Protein AF-A0A0P9V9D4-F1 (afdb_monomer_lite)

Foldseek 3Di:
DKDKDKDWDADCDDDRHRWIKIKIWTFPCQVVVVVVVVVDPDDDPDPDTHGDMDMDTDD

pLDDT: mean 79.36, std 15.22, range [48.81, 97.19]

Structure (mmCIF, N/CA/C/O backbone):
data_AF-A0A0P9V9D4-F1
#
_entry.id   AF-A0A0P9V9D4-F1
#
loop_
_atom_site.group_PDB
_atom_site.id
_atom_site.type_symbol
_atom_site.label_atom_id
_atom_site.label_alt_id
_atom_site.label_comp_id
_atom_site.label_asym_id
_atom_site.label_entity_id
_atom_site.label_seq_id
_atom_site.pdbx_PDB_ins_code
_atom_site.Cartn_x
_atom_site.Cartn_y
_atom_site.Cartn_z
_atom_site.occupancy
_atom_site.B_iso_or_equiv
_atom_site.auth_seq_id
_atom_site.auth_comp_id
_atom_site.auth_asym_id
_atom_site.auth_atom_id
_atom_site.pdbx_PDB_model_num
ATOM 1 N N . MET A 1 1 ? 5.820 9.276 -18.052 1.00 57.88 1 MET A N 1
ATOM 2 C CA . MET A 1 1 ? 4.552 9.100 -17.310 1.00 57.88 1 MET A CA 1
ATOM 3 C C . MET A 1 1 ? 4.873 8.469 -15.965 1.00 57.88 1 MET A C 1
ATOM 5 O O . MET A 1 1 ? 5.703 7.569 -15.941 1.00 57.88 1 MET A O 1
ATOM 9 N N . ASN A 1 2 ? 4.269 8.937 -14.871 1.00 66.94 2 ASN A N 1
ATOM 10 C CA . ASN A 1 2 ? 4.418 8.296 -13.561 1.00 66.94 2 ASN A CA 1
ATOM 11 C C . ASN A 1 2 ? 3.222 7.369 -13.344 1.00 66.94 2 ASN A C 1
ATOM 13 O O . ASN A 1 2 ? 2.086 7.795 -13.546 1.00 66.94 2 ASN A O 1
ATOM 17 N N . THR A 1 3 ? 3.479 6.122 -12.956 1.00 75.69 3 THR A N 1
ATOM 18 C CA . THR A 1 3 ? 2.424 5.149 -12.646 1.00 75.69 3 THR A CA 1
ATOM 19 C C . THR A 1 3 ? 2.336 4.970 -11.143 1.00 75.69 3 THR A C 1
ATOM 21 O O . THR A 1 3 ? 3.358 4.899 -10.463 1.00 75.69 3 THR A O 1
ATOM 24 N N . THR A 1 4 ? 1.116 4.888 -10.630 1.00 85.00 4 THR A N 1
ATOM 25 C CA . THR A 1 4 ? 0.854 4.748 -9.199 1.00 85.00 4 THR A CA 1
ATOM 26 C C . THR A 1 4 ? 0.111 3.444 -8.951 1.00 85.00 4 THR A C 1
ATOM 28 O O . THR A 1 4 ? -0.924 3.202 -9.567 1.00 85.00 4 THR A O 1
ATOM 31 N N . ILE A 1 5 ? 0.616 2.623 -8.031 1.00 85.88 5 ILE A N 1
ATOM 32 C CA . ILE A 1 5 ? -0.093 1.454 -7.502 1.00 85.88 5 ILE A CA 1
ATOM 33 C C . ILE A 1 5 ? -0.683 1.840 -6.149 1.00 85.88 5 ILE A C 1
ATOM 35 O O . ILE A 1 5 ? 0.028 2.360 -5.288 1.00 85.88 5 ILE A O 1
ATOM 39 N N . VAL A 1 6 ? -1.975 1.576 -5.956 1.00 91.06 6 VAL A N 1
ATOM 40 C CA . VAL A 1 6 ? -2.676 1.833 -4.694 1.00 91.06 6 VAL A CA 1
ATOM 41 C C . VAL A 1 6 ? -3.229 0.519 -4.155 1.00 91.06 6 VAL A C 1
ATOM 43 O O . VAL A 1 6 ? -4.070 -0.112 -4.790 1.00 91.06 6 VAL A O 1
ATOM 46 N N . GLY A 1 7 ? -2.750 0.107 -2.984 1.00 90.81 7 GLY A N 1
ATOM 47 C CA . GLY A 1 7 ? -3.302 -0.996 -2.207 1.00 90.81 7 GLY A CA 1
ATOM 48 C C . GLY A 1 7 ? -4.195 -0.459 -1.095 1.00 90.81 7 GLY A C 1
ATOM 49 O O . GLY A 1 7 ? -3.752 0.360 -0.294 1.00 90.81 7 GLY A O 1
ATOM 50 N N . VAL A 1 8 ? -5.440 -0.924 -1.027 1.00 95.25 8 VAL A N 1
ATOM 51 C CA . VAL A 1 8 ? -6.388 -0.574 0.041 1.00 95.25 8 VAL A CA 1
ATOM 52 C C . VAL A 1 8 ? -6.721 -1.837 0.821 1.00 95.25 8 VAL A C 1
ATOM 54 O O . VAL A 1 8 ? -7.010 -2.875 0.229 1.00 95.25 8 VAL A O 1
ATOM 57 N N . GLY A 1 9 ? -6.678 -1.760 2.146 1.00 95.25 9 GLY A N 1
ATOM 58 C CA . GLY A 1 9 ? -6.977 -2.894 3.009 1.00 95.25 9 GLY A CA 1
ATOM 59 C C . GLY A 1 9 ? -7.089 -2.497 4.473 1.00 95.25 9 GLY A C 1
ATOM 60 O O . GLY A 1 9 ? -7.274 -1.328 4.800 1.00 95.25 9 GLY A O 1
ATOM 61 N N . ALA A 1 10 ? -6.958 -3.485 5.352 1.00 96.44 10 ALA A N 1
ATOM 62 C CA . ALA A 1 10 ? -6.964 -3.288 6.795 1.00 96.44 10 ALA A CA 1
ATOM 63 C C . ALA A 1 10 ? -5.673 -3.822 7.419 1.00 96.44 10 ALA A C 1
ATOM 65 O O . ALA A 1 10 ? -5.098 -4.810 6.955 1.00 96.44 10 ALA A O 1
ATOM 66 N N . ILE A 1 11 ? -5.226 -3.183 8.498 1.00 94.81 11 ILE A N 1
ATOM 67 C CA . ILE A 1 11 ? -4.088 -3.659 9.284 1.00 94.81 11 ILE A CA 1
ATOM 68 C C . ILE A 1 11 ? -4.507 -4.920 10.047 1.00 94.81 11 ILE A C 1
ATOM 70 O O . ILE A 1 11 ? -5.412 -4.884 10.879 1.00 94.81 11 ILE A O 1
ATOM 74 N N . VAL A 1 12 ? -3.846 -6.046 9.786 1.00 96.50 12 VAL A N 1
ATOM 75 C CA . VAL A 1 12 ? -4.218 -7.344 10.384 1.00 96.50 12 VAL A 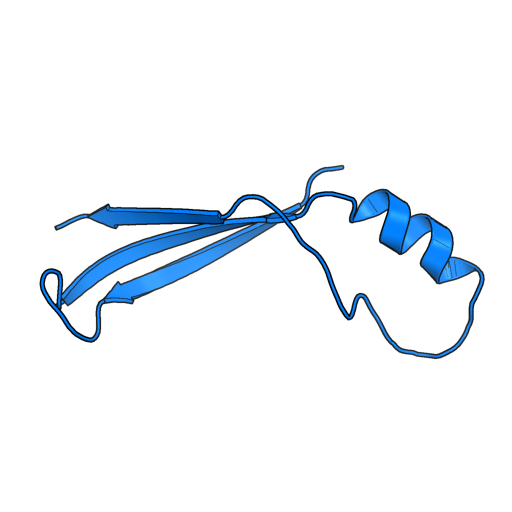CA 1
ATOM 76 C C . VAL A 1 12 ? -3.568 -7.605 11.744 1.00 96.50 12 VAL A C 1
ATOM 78 O O . VAL A 1 12 ? -4.066 -8.433 12.511 1.00 96.50 12 VAL A O 1
ATOM 81 N N . ASP A 1 13 ? -2.490 -6.888 12.070 1.00 95.44 13 ASP A N 1
ATOM 82 C CA . ASP A 1 13 ? -1.750 -7.073 13.318 1.00 95.44 13 ASP A CA 1
ATOM 83 C C . ASP A 1 13 ? -1.033 -5.797 13.804 1.00 95.44 13 ASP A C 1
ATOM 85 O O . ASP A 1 13 ? -0.791 -4.864 13.037 1.00 95.44 13 ASP A O 1
ATOM 89 N N . GLY A 1 14 ? -0.689 -5.753 15.094 1.00 93.94 14 GLY A N 1
ATOM 90 C CA . GLY A 1 14 ? 0.010 -4.639 15.740 1.00 93.94 14 GLY A CA 1
ATOM 91 C C . GLY A 1 14 ? -0.901 -3.534 16.296 1.00 93.94 14 GLY A C 1
ATOM 92 O O . GLY A 1 14 ? -2.080 -3.738 16.576 1.00 93.94 14 GLY A O 1
ATOM 93 N N . ARG A 1 15 ? -0.327 -2.338 16.499 1.00 93.50 15 ARG A N 1
ATOM 94 C CA . ARG A 1 15 ? -0.966 -1.223 17.236 1.00 93.50 15 ARG A CA 1
ATOM 95 C C . ARG A 1 15 ? -2.211 -0.636 16.568 1.00 93.50 15 ARG A C 1
ATOM 97 O O . ARG A 1 15 ? -3.056 -0.093 17.267 1.00 93.50 15 ARG A O 1
ATOM 104 N N . TYR A 1 16 ? -2.316 -0.748 15.248 1.00 95.00 16 TYR A N 1
ATOM 105 C CA . TYR A 1 16 ? -3.439 -0.221 14.468 1.00 95.00 16 TYR A CA 1
ATOM 106 C C . TYR A 1 16 ? -4.326 -1.337 13.909 1.00 95.00 16 TYR A C 1
ATOM 108 O O . TYR A 1 16 ? -4.979 -1.147 12.890 1.00 95.00 16 TYR A O 1
ATOM 116 N N . LYS A 1 17 ? -4.322 -2.522 14.532 1.00 96.25 17 LYS A N 1
ATOM 117 C CA . LYS A 1 17 ? -5.108 -3.671 14.074 1.00 96.25 17 LYS A CA 1
ATOM 118 C C . LYS A 1 17 ? -6.583 -3.300 13.881 1.00 96.25 17 LYS A C 1
ATOM 120 O O . LYS A 1 17 ? -7.210 -2.748 14.778 1.00 96.25 17 LYS A O 1
ATOM 125 N N . GLY A 1 18 ? -7.123 -3.643 12.715 1.00 95.12 18 GLY A N 1
ATOM 126 C CA . GLY A 1 18 ? -8.488 -3.335 12.294 1.00 95.12 18 GLY A CA 1
ATOM 127 C C . GLY A 1 18 ? -8.659 -1.975 11.609 1.00 95.12 18 GLY A C 1
ATOM 128 O O . GLY A 1 18 ? -9.683 -1.778 10.964 1.00 95.12 18 GLY A O 1
ATOM 129 N N . ALA A 1 19 ? -7.675 -1.071 11.689 1.00 96.69 19 ALA A N 1
ATOM 130 C CA . ALA A 1 19 ? -7.740 0.226 11.018 1.00 96.69 19 ALA A CA 1
ATOM 131 C C . ALA A 1 19 ? -7.623 0.077 9.496 1.00 96.69 19 ALA A C 1
ATOM 133 O O . ALA A 1 19 ? -6.902 -0.798 8.994 1.00 96.69 19 ALA A O 1
ATOM 134 N N . ASN A 1 20 ? -8.281 0.979 8.767 1.00 97.19 20 ASN A N 1
ATOM 135 C CA . ASN A 1 20 ? -8.148 1.057 7.319 1.00 97.19 20 ASN A CA 1
ATOM 136 C C . ASN A 1 20 ? -6.755 1.573 6.951 1.00 97.19 20 ASN A C 1
ATOM 138 O O . ASN A 1 20 ? -6.228 2.505 7.562 1.00 97.19 20 ASN A O 1
ATOM 142 N N . ALA A 1 21 ? -6.166 0.977 5.923 1.00 95.75 21 ALA A N 1
ATOM 143 C CA . ALA A 1 21 ? -4.845 1.309 5.431 1.00 95.75 21 ALA A CA 1
ATOM 144 C C . ALA A 1 21 ? -4.873 1.495 3.916 1.00 95.75 21 ALA A C 1
ATOM 146 O O . ALA A 1 21 ? -5.390 0.657 3.177 1.00 95.75 21 ALA A O 1
ATOM 147 N N . THR A 1 22 ? -4.280 2.592 3.457 1.00 96.12 22 THR A N 1
ATOM 148 C CA . THR A 1 22 ? -4.005 2.839 2.042 1.00 96.12 22 THR A CA 1
ATOM 149 C C . THR A 1 22 ? -2.500 2.922 1.850 1.00 96.12 22 THR A C 1
ATOM 151 O O . THR A 1 22 ? -1.834 3.763 2.455 1.00 96.12 22 THR A O 1
ATOM 154 N N . SER A 1 23 ? -1.958 2.037 1.022 1.00 92.44 23 SER A N 1
ATOM 155 C CA . SER A 1 23 ? -0.556 2.029 0.628 1.00 92.44 23 SER A CA 1
ATOM 156 C C . SER A 1 23 ? -0.433 2.497 -0.815 1.00 92.44 23 SER A C 1
ATOM 158 O O . SER A 1 23 ? -1.046 1.927 -1.713 1.00 92.44 23 SER A O 1
ATOM 160 N N . THR A 1 24 ? 0.360 3.536 -1.036 1.00 91.06 24 THR A N 1
ATOM 161 C CA . THR A 1 24 ? 0.595 4.119 -2.356 1.00 91.06 24 THR A CA 1
ATOM 162 C C . THR A 1 24 ? 2.050 3.913 -2.732 1.00 91.06 24 THR A C 1
ATOM 164 O O . THR A 1 24 ? 2.937 4.340 -1.995 1.00 91.06 24 THR A O 1
ATOM 167 N N . PHE A 1 25 ? 2.292 3.311 -3.891 1.00 88.31 25 PHE A N 1
ATOM 168 C CA . PHE A 1 25 ? 3.614 3.158 -4.487 1.00 88.31 25 PHE A CA 1
ATOM 169 C C . PHE A 1 25 ? 3.669 3.969 -5.774 1.00 88.31 25 PHE A C 1
ATOM 171 O O . PHE A 1 25 ? 2.962 3.672 -6.739 1.00 88.31 25 PHE A O 1
ATOM 178 N N . LEU A 1 26 ? 4.509 5.000 -5.789 1.00 86.19 26 LEU A N 1
ATOM 179 C CA . LEU A 1 26 ? 4.795 5.751 -7.002 1.00 86.19 26 LEU A CA 1
ATOM 180 C C . LEU A 1 26 ? 5.941 5.061 -7.729 1.00 86.19 26 LEU A C 1
ATOM 182 O O . LEU A 1 26 ? 7.076 5.109 -7.261 1.00 86.19 26 LEU A O 1
ATOM 186 N N . LEU A 1 27 ? 5.655 4.438 -8.867 1.00 80.75 27 LEU A N 1
ATOM 187 C CA . LEU A 1 27 ? 6.678 3.813 -9.690 1.00 80.75 27 LEU A CA 1
ATOM 188 C C . LEU A 1 27 ? 7.460 4.911 -10.414 1.00 80.75 27 LEU A C 1
ATOM 190 O O . LEU A 1 27 ? 6.946 5.557 -11.335 1.00 80.75 27 LEU A O 1
ATOM 194 N N . GLY A 1 28 ? 8.704 5.127 -9.977 1.00 72.06 28 GLY A N 1
ATOM 195 C CA . GLY A 1 28 ? 9.687 5.863 -10.765 1.00 72.06 28 GLY A CA 1
ATOM 196 C C . GLY A 1 28 ? 10.040 5.069 -12.020 1.00 72.06 28 GLY A C 1
ATOM 197 O O . GLY A 1 28 ? 9.609 3.930 -12.147 1.00 72.06 28 GLY A O 1
ATOM 198 N N . ASN A 1 29 ? 10.767 5.691 -12.955 1.00 67.81 29 ASN A N 1
ATOM 199 C CA . ASN A 1 29 ? 11.468 5.068 -14.092 1.00 67.81 29 ASN A CA 1
ATOM 200 C C . ASN A 1 29 ? 10.711 4.045 -14.973 1.00 67.81 29 ASN A C 1
ATOM 202 O O . ASN A 1 29 ? 11.317 3.470 -15.872 1.00 67.81 29 ASN A O 1
ATOM 206 N N . LEU A 1 30 ? 9.395 3.876 -14.814 1.00 74.06 30 LEU A N 1
ATOM 207 C CA . LEU A 1 30 ? 8.626 2.871 -15.545 1.00 74.06 30 LEU A CA 1
ATOM 208 C C . LEU A 1 30 ? 8.675 3.111 -17.052 1.00 74.06 30 LEU A C 1
ATOM 210 O O . LEU A 1 30 ? 8.869 2.165 -17.798 1.00 74.06 30 LEU A O 1
ATOM 214 N N . GLN A 1 31 ? 8.563 4.367 -17.498 1.00 71.69 31 GLN A N 1
ATOM 215 C CA . GLN A 1 31 ? 8.658 4.688 -18.923 1.00 71.69 31 GLN A CA 1
ATOM 216 C C . GLN A 1 31 ? 10.029 4.305 -19.489 1.00 71.69 31 GLN A C 1
ATOM 218 O O . GLN A 1 31 ? 10.078 3.596 -20.476 1.00 71.69 31 GLN A O 1
ATOM 223 N N . SER A 1 32 ? 11.134 4.669 -18.830 1.00 69.06 32 SER A N 1
ATOM 224 C CA . SER A 1 32 ? 12.475 4.263 -19.278 1.00 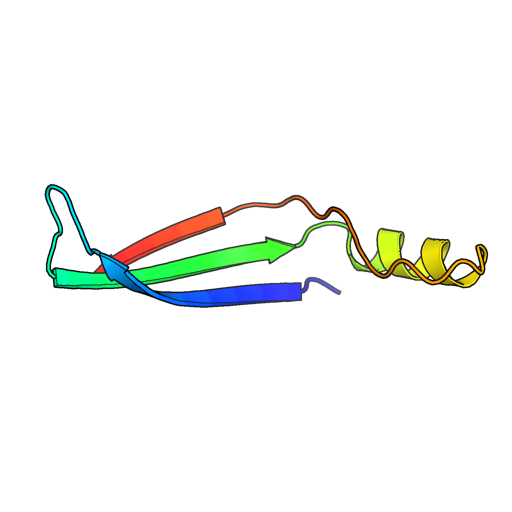69.06 32 SER A CA 1
ATOM 225 C C . SER A 1 32 ? 12.694 2.749 -19.232 1.00 69.06 32 SER A C 1
ATOM 227 O O . SER A 1 32 ? 13.452 2.219 -20.041 1.00 69.06 32 SER A O 1
ATOM 229 N N . THR A 1 33 ? 12.044 2.046 -18.300 1.00 68.44 33 THR A N 1
ATOM 230 C CA . THR A 1 33 ? 12.063 0.581 -18.252 1.00 68.44 33 THR A CA 1
ATOM 231 C C . THR A 1 33 ? 11.274 -0.009 -19.421 1.00 68.44 33 THR A C 1
ATOM 233 O O . THR A 1 33 ? 11.752 -0.943 -20.047 1.00 68.44 33 THR A O 1
ATOM 236 N N . LEU A 1 34 ? 10.106 0.548 -19.755 1.00 70.38 34 LEU A N 1
ATOM 237 C CA . LEU A 1 34 ? 9.272 0.107 -20.878 1.00 70.38 34 LEU A CA 1
ATOM 238 C C . LEU A 1 34 ? 9.903 0.440 -22.238 1.00 70.38 34 LEU A C 1
ATOM 240 O O . LEU A 1 34 ? 9.926 -0.419 -23.112 1.00 70.38 34 LEU A O 1
ATOM 244 N N . ASP A 1 35 ? 10.467 1.639 -22.391 1.00 67.62 35 ASP A N 1
ATOM 245 C CA . ASP A 1 35 ? 11.092 2.116 -23.631 1.00 67.62 35 ASP A CA 1
ATOM 246 C C . ASP A 1 35 ? 12.287 1.238 -24.037 1.00 67.62 35 ASP A C 1
ATOM 248 O O . ASP A 1 35 ? 12.467 0.958 -25.215 1.00 67.62 35 ASP A O 1
ATOM 252 N N . ASN A 1 36 ? 13.074 0.754 -23.067 1.00 61.44 36 ASN A N 1
ATOM 253 C CA . ASN A 1 36 ? 14.172 -0.188 -23.325 1.00 61.44 36 ASN A CA 1
ATOM 254 C C . ASN A 1 36 ? 13.714 -1.656 -23.395 1.00 61.44 36 ASN A C 1
ATOM 256 O O . ASN A 1 36 ? 14.479 -2.510 -23.830 1.00 61.44 36 ASN A O 1
ATOM 260 N N . SER A 1 37 ? 12.494 -1.974 -22.952 1.00 59.12 37 SER A N 1
ATOM 261 C CA . SER A 1 37 ? 1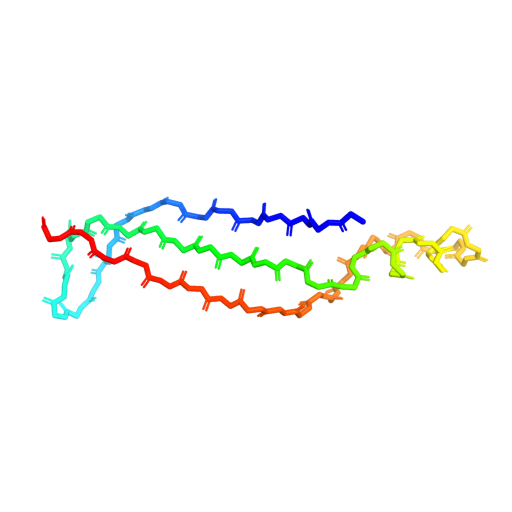1.992 -3.353 -22.905 1.00 59.12 37 SER A CA 1
ATOM 262 C C . SER A 1 37 ? 11.429 -3.831 -24.245 1.00 59.12 37 SER A C 1
ATOM 264 O O . SER A 1 37 ? 11.221 -5.032 -24.403 1.00 59.12 37 SER A O 1
ATOM 266 N N . CYS A 1 38 ? 11.174 -2.931 -25.200 1.00 59.12 38 CYS A N 1
ATOM 267 C CA . CYS A 1 38 ? 10.669 -3.296 -26.527 1.00 59.12 38 CYS A CA 1
ATOM 268 C C . CYS A 1 38 ? 11.753 -3.798 -27.497 1.00 59.12 38 CYS A C 1
ATOM 270 O O . CYS A 1 38 ? 11.395 -4.429 -28.486 1.00 59.12 38 CYS A O 1
ATOM 272 N N . ASP A 1 39 ? 13.042 -3.561 -27.218 1.00 56.88 39 ASP 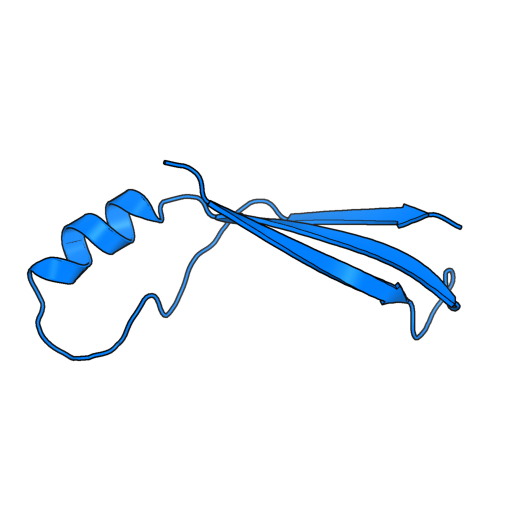A N 1
ATOM 273 C CA . ASP A 1 39 ? 14.158 -3.987 -28.085 1.00 56.88 39 ASP A CA 1
ATOM 274 C C . ASP A 1 39 ? 14.783 -5.337 -27.675 1.00 56.88 39 ASP A C 1
ATOM 276 O O . ASP A 1 39 ? 15.602 -5.894 -28.407 1.00 56.88 39 ASP A O 1
ATOM 280 N N . THR A 1 40 ? 14.386 -5.910 -26.534 1.00 53.75 40 THR A N 1
ATOM 281 C CA . THR A 1 40 ? 14.864 -7.223 -26.070 1.00 53.75 40 THR A CA 1
ATOM 282 C C . THR A 1 40 ? 13.697 -8.175 -25.854 1.00 53.75 40 THR A C 1
ATOM 284 O O . THR A 1 40 ? 13.172 -8.336 -24.753 1.00 53.75 40 THR A O 1
ATOM 287 N N . ASP A 1 41 ? 13.304 -8.793 -26.959 1.00 51.84 41 ASP A N 1
ATOM 288 C CA . ASP A 1 41 ? 12.362 -9.898 -27.082 1.00 51.84 41 ASP A CA 1
ATOM 289 C C . ASP A 1 41 ? 12.810 -11.119 -26.246 1.00 51.84 41 ASP A C 1
ATOM 291 O O . ASP A 1 41 ? 13.533 -11.982 -26.732 1.00 51.84 41 ASP A O 1
ATOM 295 N N . THR A 1 42 ? 12.425 -11.161 -24.964 1.00 48.81 42 THR A N 1
ATOM 296 C CA . THR A 1 42 ? 12.217 -12.387 -24.167 1.00 48.81 42 THR A CA 1
ATOM 297 C C . THR A 1 42 ? 11.278 -12.085 -22.991 1.00 48.81 42 THR A C 1
ATOM 299 O O . THR A 1 42 ? 11.737 -11.841 -21.876 1.00 48.81 42 THR A O 1
ATOM 302 N N . ASP A 1 43 ? 9.971 -12.043 -23.265 1.00 52.53 43 ASP A N 1
ATOM 303 C CA . ASP A 1 43 ? 8.822 -12.502 -22.447 1.00 52.53 43 ASP A CA 1
ATOM 304 C C . ASP A 1 43 ? 8.767 -12.262 -20.919 1.00 52.53 43 ASP A C 1
ATOM 30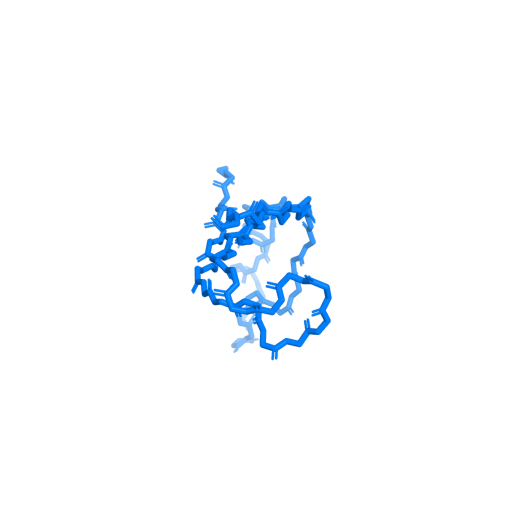6 O O . ASP A 1 43 ? 7.958 -12.855 -20.203 1.00 52.53 43 ASP A O 1
ATOM 310 N N . THR A 1 44 ? 9.589 -11.376 -20.375 1.00 55.78 44 THR A N 1
ATOM 311 C CA . THR A 1 44 ? 9.563 -11.012 -18.962 1.00 55.78 44 THR A CA 1
ATOM 312 C C . THR A 1 44 ? 9.182 -9.546 -18.894 1.00 55.78 44 THR A C 1
ATOM 314 O O . THR A 1 44 ? 9.996 -8.654 -19.109 1.00 55.78 44 THR A O 1
ATOM 317 N N . GLY A 1 45 ? 7.892 -9.286 -18.659 1.00 59.88 45 GLY A N 1
ATOM 318 C CA . GLY A 1 45 ? 7.418 -7.941 -18.337 1.00 59.88 45 GLY A CA 1
ATOM 319 C C . GLY A 1 45 ? 8.192 -7.346 -17.155 1.00 59.88 45 GLY A C 1
ATOM 320 O O . GLY A 1 45 ? 9.017 -8.010 -16.536 1.00 59.88 45 GLY A O 1
ATOM 321 N N . VAL A 1 46 ? 7.919 -6.089 -16.811 1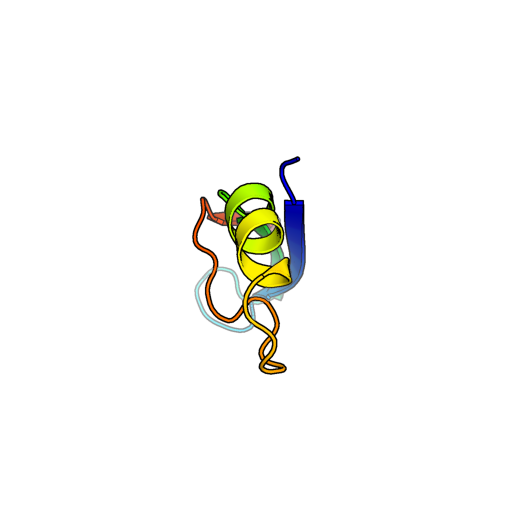.00 65.19 46 VAL A N 1
ATOM 322 C CA . VAL A 1 46 ? 8.621 -5.355 -15.742 1.00 65.19 46 VAL A CA 1
ATOM 323 C C . VAL A 1 46 ? 8.779 -6.199 -14.463 1.00 65.19 46 VAL A C 1
ATOM 325 O O . VAL A 1 46 ? 7.823 -6.395 -13.716 1.00 65.19 46 VAL A O 1
ATOM 328 N N . THR A 1 47 ? 9.996 -6.695 -14.211 1.00 67.38 47 THR A N 1
ATOM 329 C CA . THR A 1 47 ? 10.302 -7.587 -13.076 1.00 67.38 47 THR A CA 1
ATOM 330 C C . THR A 1 47 ? 10.721 -6.827 -11.823 1.00 67.38 47 THR A C 1
ATOM 332 O O . THR A 1 47 ? 10.585 -7.343 -10.714 1.00 67.38 47 THR A O 1
ATOM 335 N N . LEU A 1 48 ? 11.213 -5.593 -11.978 1.00 63.91 48 LEU A N 1
ATOM 336 C CA . LEU A 1 48 ? 11.644 -4.757 -10.867 1.00 63.91 48 LEU A CA 1
ATOM 337 C C . LEU A 1 48 ? 11.407 -3.273 -11.159 1.00 63.91 48 LEU A C 1
ATOM 339 O O . LEU A 1 48 ? 11.924 -2.712 -12.122 1.00 63.91 48 LEU A O 1
ATOM 343 N N . VAL A 1 49 ? 10.651 -2.634 -10.273 1.00 69.50 49 VAL A N 1
ATOM 344 C CA . VAL A 1 49 ? 10.456 -1.183 -10.203 1.00 69.50 49 VAL A CA 1
ATOM 345 C C . VAL A 1 49 ? 10.686 -0.741 -8.771 1.00 69.50 49 VAL A C 1
ATOM 347 O O . VAL A 1 49 ? 10.355 -1.458 -7.827 1.00 69.50 49 VAL A O 1
ATOM 350 N N . SER A 1 50 ? 11.262 0.441 -8.605 1.00 70.94 50 SER A N 1
ATOM 351 C CA . SER A 1 50 ? 11.478 1.043 -7.297 1.00 70.94 50 SER A CA 1
ATOM 352 C C . SER A 1 50 ? 10.901 2.450 -7.271 1.00 70.94 50 SER A C 1
ATOM 354 O O . SER A 1 50 ? 10.760 3.125 -8.294 1.00 70.94 50 SER A O 1
ATOM 356 N N . GLY A 1 51 ? 10.510 2.889 -6.083 1.00 76.75 51 GLY A N 1
ATOM 357 C CA . GLY A 1 51 ? 9.923 4.202 -5.931 1.00 76.75 51 GLY A CA 1
ATOM 358 C C . GLY A 1 51 ? 9.462 4.490 -4.518 1.00 76.75 51 GLY A C 1
ATOM 359 O O . GLY A 1 51 ? 9.556 3.649 -3.622 1.00 76.75 51 GLY A O 1
ATOM 360 N N . LEU A 1 52 ? 9.000 5.721 -4.320 1.00 85.25 52 LEU A N 1
ATOM 361 C CA . LEU A 1 52 ? 8.514 6.171 -3.025 1.00 85.25 52 LEU A CA 1
ATOM 362 C C . LEU A 1 52 ? 7.238 5.409 -2.666 1.00 85.25 52 LEU A C 1
ATOM 364 O O . LEU A 1 52 ? 6.292 5.363 -3.455 1.00 85.25 52 LEU A O 1
ATOM 368 N N . SER A 1 53 ? 7.215 4.849 -1.455 1.00 88.62 53 SER A N 1
ATOM 369 C CA . SER A 1 53 ? 6.007 4.270 -0.870 1.00 88.62 53 SER A CA 1
ATOM 370 C C . SER A 1 53 ? 5.517 5.126 0.288 1.00 88.62 53 SER A C 1
ATOM 372 O O . SER A 1 53 ? 6.317 5.628 1.080 1.00 88.62 53 SER A O 1
ATOM 374 N N . THR A 1 54 ? 4.205 5.294 0.399 1.00 93.62 54 THR A N 1
ATOM 375 C CA . THR A 1 54 ? 3.558 5.945 1.542 1.00 93.62 54 THR A CA 1
ATOM 376 C C . THR A 1 54 ? 2.461 5.037 2.074 1.00 93.62 54 THR A C 1
ATOM 378 O O . THR A 1 54 ? 1.681 4.488 1.299 1.00 93.62 54 THR A O 1
ATOM 381 N N . LEU A 1 55 ? 2.399 4.883 3.396 1.00 92.31 55 LEU A N 1
ATOM 382 C CA . LEU A 1 55 ? 1.325 4.180 4.090 1.00 92.31 55 LEU A CA 1
ATOM 383 C C . LEU A 1 55 ? 0.523 5.192 4.907 1.00 92.31 55 LEU A C 1
ATOM 385 O O . LEU A 1 55 ? 1.065 5.824 5.813 1.00 92.31 55 LEU A O 1
ATOM 389 N N . LEU A 1 56 ? -0.762 5.323 4.595 1.00 95.81 56 LEU A N 1
ATOM 390 C CA . LEU A 1 56 ? -1.716 6.105 5.369 1.00 95.81 56 LEU A CA 1
ATOM 391 C C . LEU A 1 56 ? -2.632 5.154 6.137 1.00 95.81 56 LEU A C 1
ATOM 393 O O . LEU A 1 56 ? -3.291 4.308 5.535 1.00 95.81 56 LEU A O 1
ATOM 397 N N . ILE A 1 57 ? -2.679 5.316 7.456 1.00 95.38 57 ILE A N 1
ATOM 398 C CA . ILE A 1 57 ? -3.576 4.571 8.341 1.00 95.38 57 ILE A CA 1
ATOM 399 C C . ILE A 1 57 ? -4.661 5.534 8.816 1.00 95.38 57 ILE A C 1
ATOM 401 O O . ILE A 1 57 ? -4.352 6.605 9.340 1.00 95.38 57 ILE A O 1
ATOM 405 N N . THR A 1 58 ? -5.921 5.152 8.631 1.00 92.19 58 THR A N 1
ATOM 406 C CA . THR A 1 58 ? -7.088 5.888 9.124 1.00 92.19 58 THR A CA 1
ATOM 407 C C . THR A 1 58 ? -7.724 5.068 10.252 1.00 92.19 58 THR A C 1
ATOM 409 O O . THR A 1 58 ? -8.264 3.999 9.953 1.00 92.19 58 THR A O 1
ATOM 412 N N . PRO A 1 59 ? -7.584 5.510 11.521 1.00 79.75 59 PRO A N 1
ATOM 413 C CA . PRO A 1 59 ? -8.089 4.802 12.698 1.00 79.75 59 PRO A CA 1
ATOM 414 C C . PRO A 1 59 ? -9.597 4.561 12.680 1.00 79.75 59 PRO A C 1
ATOM 416 O O . PRO A 1 59 ? -10.327 5.437 12.158 1.00 79.75 59 PRO A O 1
#

Secondary structure (DSSP, 8-state):
--EEEEEEEE--SSTTTT-EEEEEEEE-SHHHHHHHHTSS-SS---------EEEEEE-

Sequence (59 aa):
MNTTIVGVGAIVDGRYKGANATSTFLLGNLQSTLDNSCDTDTDTGVTLVSGLSTLLITP

Organism: NCBI:txid34065

Radius of gyration: 15.82 Å; chains: 1; bounding box: 23×22×45 Å